Protein AF-A0A804L600-F1 (afdb_monomer)

Mean predicted aligned error: 16.43 Å

InterPro domains:
  IPR002075 Nuclear transport factor 2 domain [PF02136] (4-58)
  IPR018222 Nuclear transport factor 2, eukaryote [PS50177] (1-58)
  IPR032710 NTF2-like domain superfamily [SSF54427] (4-59)
  IPR039539 Ras GTPase-activating protein-binding protein [PTHR10693] (2-96)

Solvent-accessible surface area (backbone atoms only — not comparable to full-atom values): 6865 Å² total; per-residue (Å²): 109,51,77,47,80,74,48,81,48,76,43,84,43,78,88,73,16,34,42,35,42,34,35,30,39,39,32,44,84,87,70,45,55,25,42,31,38,40,37,36,33,33,32,69,53,95,96,44,74,43,78,79,45,80,47,78,42,80,73,40,66,58,69,58,58,67,69,72,69,70,80,80,88,80,89,84,87,86,84,89,78,89,79,82,86,83,90,84,76,89,81,88,75,89,80,82,87,76,82,83,82,82,82,131

pLDDT: mean 74.36, std 25.06, range [31.59, 98.69]

Sequence (104 aa):
MGADIKTVDAQESLGGGVIVLTTGLLTYENNLKSNCTQSFFRAPQGKGYHVLNDIFRLVDEFDLQQRHQGLGNGTGAPNAAERDLPPEQEEHAPGPTVPLTVEK

Radius of gyration: 24.21 Å; Cα contacts (8 Å, |Δi|>4): 140; chains: 1; bounding box: 57×39×53 Å

Organism: Musa acuminata subsp. malaccensis (NCBI:txid214687)

Secondary structure (DSSP, 8-state):
-EEEEEEEEEEE-GGG-EEEEEEEEEE-TTS-EEEEEEEEEEEEETTEEEEEEEEEEE---TTTHHHHSSS-------------------------PPP-----

Nearest PDB structures (foldseek):
  1ask-assembly1_B  TM=9.450E-01  e=2.136E-02  Rattus norvegicus
  1jb5-assembly1_B  TM=9.256E-01  e=3.533E-02  Rattus norvegicus
  1ar0-assembly1_B  TM=9.434E-01  e=4.418E-02  Rattus norvegicus
  1qma-assembly1_A  TM=9.496E-01  e=5.842E-02  Rattus norvegicus
  1jb2-assembly1_B  TM=9.209E-01  e=6.909E-02  Rattus norvegicus

Structure (mmCIF, N/CA/C/O backbone):
data_AF-A0A804L600-F1
#
_entry.id   AF-A0A804L600-F1
#
loop_
_atom_site.group_PDB
_atom_site.id
_atom_site.type_symbol
_atom_site.label_atom_id
_atom_site.label_alt_id
_atom_site.label_comp_id
_atom_site.label_asym_id
_atom_site.label_entity_id
_atom_site.label_seq_id
_atom_site.pdbx_PDB_ins_code
_atom_site.Cartn_x
_atom_site.Cartn_y
_atom_site.Cartn_z
_atom_site.occupancy
_atom_site.B_iso_or_equiv
_atom_site.auth_seq_id
_atom_site.auth_comp_id
_atom_site.auth_asym_id
_atom_site.auth_atom_id
_atom_site.pdbx_PDB_model_num
ATOM 1 N N . MET A 1 1 ? 5.548 12.270 -13.625 1.00 84.06 1 MET A N 1
ATOM 2 C CA . MET A 1 1 ? 5.606 10.969 -12.915 1.00 84.06 1 MET A CA 1
ATOM 3 C C . MET A 1 1 ? 4.187 10.446 -12.720 1.00 84.06 1 MET A C 1
ATOM 5 O O . MET A 1 1 ? 3.309 11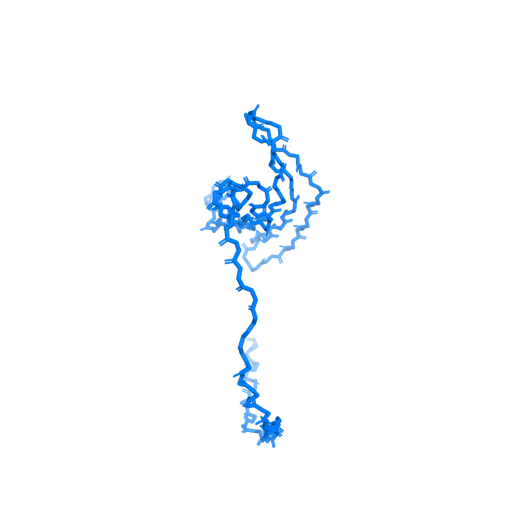.254 -12.446 1.00 84.06 1 MET A O 1
ATOM 9 N N . GLY A 1 2 ? 3.959 9.146 -12.897 1.00 93.75 2 GLY A N 1
ATOM 10 C CA . GLY A 1 2 ? 2.675 8.471 -12.685 1.00 93.75 2 GLY A CA 1
ATOM 11 C C . GLY A 1 2 ? 2.823 7.279 -11.740 1.00 93.75 2 GLY A C 1
ATOM 12 O O . GLY A 1 2 ? 3.930 6.769 -11.562 1.00 93.75 2 GLY A O 1
ATOM 13 N N . ALA A 1 3 ? 1.720 6.854 -11.132 1.00 94.44 3 ALA A N 1
ATOM 14 C CA . ALA A 1 3 ? 1.675 5.700 -10.245 1.00 94.44 3 ALA A CA 1
ATOM 15 C C . ALA A 1 3 ? 0.429 4.870 -10.556 1.00 94.44 3 ALA A C 1
ATOM 17 O O . ALA A 1 3 ? -0.681 5.398 -10.529 1.00 94.44 3 ALA A O 1
ATOM 18 N N . ASP A 1 4 ? 0.631 3.581 -10.811 1.00 96.44 4 ASP A N 1
ATOM 19 C CA . ASP A 1 4 ? -0.445 2.618 -11.017 1.00 96.44 4 ASP A CA 1
ATOM 20 C C . ASP A 1 4 ? -0.475 1.637 -9.847 1.00 96.44 4 ASP A C 1
ATOM 22 O O . ASP A 1 4 ? 0.530 0.992 -9.539 1.00 96.44 4 ASP A O 1
ATOM 26 N N . ILE A 1 5 ? -1.632 1.499 -9.201 1.00 97.50 5 ILE A N 1
ATOM 27 C CA . ILE A 1 5 ? -1.836 0.511 -8.139 1.00 97.50 5 ILE A CA 1
ATOM 28 C C . ILE A 1 5 ? -2.163 -0.839 -8.783 1.00 97.50 5 ILE A C 1
ATOM 30 O O . ILE A 1 5 ? -3.078 -0.942 -9.599 1.00 97.50 5 ILE A O 1
ATOM 34 N N . LYS A 1 6 ? -1.404 -1.874 -8.418 1.00 97.44 6 LYS A N 1
ATOM 35 C CA . LYS A 1 6 ? -1.541 -3.245 -8.929 1.00 97.44 6 LYS A CA 1
ATOM 36 C C . LYS A 1 6 ? -2.429 -4.086 -8.025 1.00 97.44 6 LYS A C 1
ATOM 38 O O . LYS A 1 6 ? -3.358 -4.728 -8.506 1.00 97.44 6 LYS A O 1
ATOM 43 N N . THR A 1 7 ? -2.142 -4.075 -6.727 1.00 98.44 7 THR A N 1
ATOM 44 C CA . THR A 1 7 ? -2.934 -4.778 -5.714 1.00 98.44 7 THR A CA 1
ATOM 45 C C . THR A 1 7 ? -3.154 -3.885 -4.506 1.00 98.44 7 THR A C 1
ATOM 47 O O . THR A 1 7 ? -2.344 -3.002 -4.211 1.00 98.44 7 THR A O 1
ATOM 50 N N . VAL A 1 8 ? -4.268 -4.127 -3.821 1.00 98.50 8 VAL A N 1
ATOM 51 C CA . VAL A 1 8 ? -4.598 -3.528 -2.532 1.00 98.50 8 VAL A CA 1
ATOM 52 C C . VAL A 1 8 ? -5.138 -4.637 -1.653 1.00 98.50 8 VAL A C 1
ATOM 54 O O . VAL A 1 8 ? -6.167 -5.230 -1.966 1.00 98.50 8 VAL A O 1
ATOM 57 N N . ASP A 1 9 ? -4.461 -4.860 -0.542 1.00 98.69 9 ASP A N 1
ATOM 58 C CA . ASP A 1 9 ? -4.853 -5.798 0.492 1.00 98.69 9 ASP A CA 1
ATOM 59 C C . ASP A 1 9 ? -5.073 -5.010 1.784 1.00 98.69 9 ASP A C 1
ATOM 61 O O . ASP A 1 9 ? -4.322 -4.084 2.103 1.00 98.69 9 ASP A O 1
ATOM 65 N N . ALA A 1 10 ? -6.125 -5.342 2.529 1.00 98.25 10 ALA A N 1
ATOM 66 C CA . ALA A 1 10 ? -6.460 -4.661 3.771 1.00 98.25 10 ALA A CA 1
ATOM 67 C C . ALA A 1 10 ? -6.858 -5.668 4.846 1.00 98.25 10 ALA A C 1
ATOM 69 O O . ALA A 1 10 ? -7.612 -6.605 4.585 1.00 98.25 10 ALA A O 1
ATOM 70 N N . GLN A 1 11 ? -6.372 -5.440 6.061 1.00 98.56 11 GLN A N 1
ATOM 71 C CA . GLN A 1 11 ? -6.670 -6.269 7.218 1.00 98.56 11 GLN A CA 1
ATOM 72 C C . GLN A 1 11 ? -7.040 -5.391 8.412 1.00 98.56 11 GLN A C 1
ATOM 74 O O . GLN A 1 11 ? -6.342 -4.424 8.734 1.00 98.56 11 GLN A O 1
ATOM 79 N N . GLU A 1 12 ? -8.141 -5.739 9.078 1.00 98.19 12 GLU A N 1
ATOM 80 C CA . GLU A 1 12 ? -8.501 -5.138 10.360 1.00 98.19 12 GLU A CA 1
ATOM 81 C C . GLU A 1 12 ? -7.418 -5.410 11.408 1.00 98.19 12 GLU A C 1
ATOM 83 O O . GLU A 1 12 ? -6.790 -6.468 11.449 1.00 98.19 12 GLU A O 1
ATOM 88 N N . SER A 1 13 ? -7.199 -4.427 12.267 1.00 97.38 13 SER A N 1
ATOM 89 C CA . SER A 1 13 ? -6.213 -4.448 13.335 1.00 97.38 13 SER A CA 1
ATOM 90 C C . SER A 1 13 ? -6.856 -3.978 14.642 1.00 97.38 13 SER A C 1
ATOM 92 O O . SER A 1 13 ? -8.040 -3.637 14.707 1.00 97.38 13 SER A O 1
ATOM 94 N N . LEU A 1 14 ? -6.076 -3.977 15.720 1.00 95.94 14 LEU A N 1
ATOM 95 C CA . LEU A 1 14 ? -6.551 -3.637 17.055 1.00 95.94 14 LEU A CA 1
ATOM 96 C C . LEU A 1 14 ? -7.125 -2.209 17.112 1.00 95.94 14 LEU A C 1
ATOM 98 O O . LEU A 1 14 ? -6.624 -1.287 16.465 1.00 95.94 14 LEU A O 1
ATOM 102 N N . GLY A 1 15 ? -8.175 -2.017 17.917 1.00 95.50 15 GLY A N 1
ATOM 103 C CA . GLY A 1 15 ? -8.757 -0.694 18.174 1.00 95.50 15 GLY A CA 1
ATOM 104 C C . GLY A 1 15 ? -9.483 -0.080 16.974 1.00 95.50 15 GLY A C 1
ATOM 105 O O . GLY A 1 15 ? -9.576 1.141 16.877 1.00 95.50 15 GLY A O 1
ATOM 106 N N . GLY A 1 16 ? -9.963 -0.909 16.041 1.00 96.44 16 GLY A N 1
ATOM 107 C CA . GLY A 1 16 ? -10.584 -0.446 14.797 1.00 96.44 16 GLY A CA 1
ATOM 108 C C . GLY A 1 16 ? -9.575 0.099 13.786 1.00 96.44 16 GLY A C 1
ATOM 109 O O . GLY A 1 16 ? -9.963 0.770 12.834 1.00 96.44 16 GLY A O 1
ATOM 110 N N . GLY A 1 17 ? -8.279 -0.146 13.999 1.00 97.81 17 GLY A N 1
ATOM 111 C CA . GLY A 1 17 ? -7.248 0.157 13.019 1.00 97.81 17 GLY A CA 1
ATOM 112 C C . GLY A 1 17 ? -7.340 -0.746 11.788 1.00 97.81 17 GLY A C 1
ATOM 113 O O . GLY A 1 17 ? -7.953 -1.807 11.818 1.00 97.81 17 GLY A O 1
ATOM 114 N N . VAL A 1 18 ? -6.699 -0.335 10.699 1.00 98.31 18 VAL A N 1
ATOM 115 C CA . VAL A 1 18 ? -6.584 -1.110 9.461 1.00 98.31 18 VAL A CA 1
ATOM 116 C C . VAL A 1 18 ? -5.157 -0.991 8.953 1.00 98.31 18 VAL A C 1
ATOM 118 O O . VAL A 1 18 ? -4.641 0.119 8.800 1.00 98.31 18 VAL A O 1
ATOM 121 N N . ILE A 1 19 ? -4.527 -2.131 8.688 1.00 98.44 19 ILE A N 1
ATOM 122 C CA . ILE A 1 19 ? -3.275 -2.202 7.936 1.00 98.44 19 ILE A CA 1
ATOM 123 C C . ILE A 1 19 ? -3.647 -2.381 6.469 1.00 98.44 19 ILE A C 1
ATOM 125 O O . ILE A 1 19 ? -4.457 -3.246 6.135 1.00 98.44 19 ILE A O 1
ATOM 129 N N . VAL A 1 20 ? -3.069 -1.559 5.602 1.00 98.56 20 VAL A N 1
ATOM 130 C CA . VAL A 1 20 ? -3.242 -1.651 4.154 1.00 98.56 20 VAL A CA 1
ATOM 131 C C . VAL A 1 20 ? -1.881 -1.876 3.524 1.00 98.56 20 VAL A C 1
ATOM 133 O O . VAL A 1 20 ? -0.938 -1.152 3.832 1.00 98.56 20 VAL A O 1
ATOM 136 N N . LEU A 1 21 ? -1.792 -2.864 2.642 1.00 98.62 21 LEU A N 1
ATOM 137 C CA . LEU A 1 21 ? -0.629 -3.147 1.816 1.00 98.62 21 LEU A CA 1
ATOM 138 C C . LEU A 1 21 ? -1.012 -2.927 0.357 1.00 98.62 21 LEU A C 1
ATOM 140 O O . LEU A 1 21 ? -2.017 -3.451 -0.118 1.00 98.62 21 LEU A O 1
ATOM 144 N N . THR A 1 22 ? -0.203 -2.169 -0.364 1.00 98.31 22 THR A N 1
ATOM 145 C CA . THR A 1 22 ? -0.354 -1.983 -1.800 1.00 98.31 22 THR A CA 1
ATOM 146 C C . THR A 1 22 ? 0.912 -2.409 -2.516 1.00 98.31 22 THR A C 1
ATOM 148 O O . THR A 1 22 ? 2.031 -2.224 -2.030 1.00 98.31 22 THR A O 1
ATOM 151 N N . THR A 1 23 ? 0.731 -2.967 -3.706 1.00 98.00 23 THR A N 1
ATOM 152 C CA . THR A 1 23 ? 1.803 -3.082 -4.694 1.00 98.00 23 THR A CA 1
ATOM 153 C C . THR A 1 23 ? 1.474 -2.175 -5.865 1.00 98.00 23 THR A C 1
ATOM 155 O O . THR A 1 2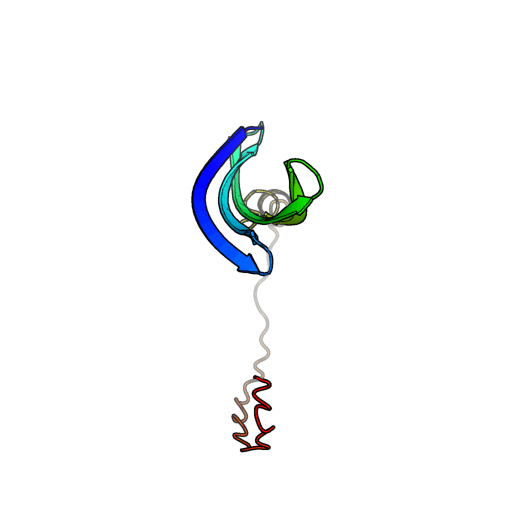3 ? 0.303 -1.956 -6.190 1.00 98.00 23 THR A O 1
ATOM 158 N N . GLY A 1 24 ? 2.494 -1.613 -6.499 1.00 96.75 24 GLY A N 1
ATOM 159 C CA . GLY A 1 24 ? 2.302 -0.650 -7.568 1.00 96.75 24 GLY A CA 1
ATOM 160 C C . GLY A 1 24 ? 3.486 -0.549 -8.511 1.00 96.75 24 GLY A C 1
ATOM 161 O O . GLY A 1 24 ? 4.512 -1.207 -8.346 1.00 96.75 24 GLY A O 1
ATOM 162 N N . LEU A 1 25 ? 3.302 0.287 -9.524 1.00 95.44 25 LEU A N 1
ATOM 163 C CA . LEU A 1 25 ? 4.297 0.616 -10.528 1.00 95.44 25 LEU A CA 1
ATOM 164 C C . LEU A 1 25 ? 4.431 2.136 -10.605 1.00 95.44 25 LEU A C 1
ATOM 166 O O . LEU A 1 25 ? 3.478 2.831 -10.961 1.00 95.44 25 LEU A O 1
ATOM 170 N N . LEU A 1 26 ? 5.614 2.651 -10.290 1.00 94.56 26 LEU A N 1
ATOM 171 C CA . LEU A 1 26 ? 5.960 4.046 -10.525 1.00 94.56 26 LEU A CA 1
ATOM 172 C C . LEU A 1 26 ? 6.503 4.206 -11.941 1.00 94.56 26 LEU A C 1
ATOM 174 O O . LEU A 1 26 ? 7.398 3.472 -12.345 1.00 94.56 26 LEU A O 1
ATOM 178 N N . THR A 1 27 ? 5.979 5.184 -12.676 1.00 93.50 27 THR A N 1
ATOM 179 C CA . THR A 1 27 ? 6.469 5.580 -14.000 1.00 93.50 27 THR A CA 1
ATOM 180 C C . THR A 1 27 ? 7.070 6.981 -13.924 1.00 93.50 27 THR A C 1
ATOM 182 O O . THR A 1 27 ? 6.376 7.964 -13.643 1.00 93.50 27 THR A O 1
ATOM 185 N N . TYR A 1 28 ? 8.366 7.093 -14.183 1.00 90.12 28 TYR A N 1
ATOM 186 C CA . TYR A 1 28 ? 9.089 8.363 -14.210 1.00 90.12 28 TYR A CA 1
ATOM 187 C C . TYR A 1 28 ? 8.872 9.101 -15.541 1.00 90.12 28 TYR A C 1
ATOM 189 O O . TYR A 1 28 ? 8.331 8.558 -16.502 1.00 90.12 28 TYR A O 1
ATOM 197 N N . GLU A 1 29 ? 9.276 10.370 -15.621 1.00 90.62 29 GLU A N 1
ATOM 198 C CA . GLU A 1 29 ? 9.077 11.206 -16.824 1.00 90.62 29 GLU A CA 1
ATOM 199 C C . GLU A 1 29 ? 9.797 10.669 -18.070 1.00 90.62 29 GLU A C 1
ATOM 201 O O . GLU A 1 29 ? 9.362 10.879 -19.196 1.00 90.62 29 GLU A O 1
ATOM 206 N N . ASN A 1 30 ? 10.879 9.927 -17.861 1.00 87.56 30 ASN A N 1
ATOM 207 C CA . ASN A 1 30 ? 11.665 9.247 -18.887 1.00 87.56 30 ASN A CA 1
ATOM 208 C C . ASN A 1 30 ? 11.104 7.860 -19.265 1.00 87.56 30 ASN A C 1
ATOM 210 O O . ASN A 1 30 ? 11.791 7.097 -19.938 1.00 87.56 30 ASN A O 1
ATOM 214 N N . ASN A 1 31 ? 9.870 7.542 -18.855 1.00 86.69 31 ASN A N 1
ATOM 215 C CA . ASN A 1 31 ? 9.189 6.254 -19.046 1.00 86.69 31 ASN A CA 1
ATOM 216 C C . ASN A 1 31 ? 9.853 5.053 -18.355 1.00 86.69 31 ASN A C 1
ATOM 218 O O . ASN A 1 31 ? 9.416 3.920 -18.567 1.00 86.69 31 ASN A O 1
ATOM 222 N N . LEU A 1 32 ? 10.861 5.297 -17.514 1.00 89.50 32 LEU A N 1
ATOM 223 C CA . LEU A 1 32 ? 11.439 4.280 -16.642 1.00 89.50 32 LEU A CA 1
ATOM 224 C C . LEU A 1 32 ? 10.386 3.857 -15.619 1.00 89.50 32 LEU A C 1
ATOM 226 O O . LEU A 1 32 ? 9.560 4.673 -15.188 1.00 89.50 32 LEU A O 1
ATOM 230 N N . LYS A 1 33 ? 10.385 2.572 -15.275 1.00 91.88 33 LYS A N 1
ATOM 231 C CA . LYS A 1 33 ? 9.311 1.937 -14.511 1.00 91.88 33 LYS A CA 1
ATOM 232 C C . LYS A 1 33 ? 9.886 1.124 -13.367 1.00 91.88 33 LYS A C 1
ATOM 234 O O . LYS A 1 33 ? 10.634 0.188 -13.607 1.00 91.88 33 LYS A O 1
ATOM 239 N N . SER A 1 34 ? 9.457 1.423 -12.148 1.00 93.12 34 SER A N 1
ATOM 240 C CA . SER A 1 34 ? 9.925 0.728 -10.951 1.00 93.12 34 SER A CA 1
ATOM 241 C C . SER A 1 34 ? 8.759 0.183 -10.148 1.00 93.12 34 SER A C 1
ATOM 243 O O . SER A 1 34 ? 7.802 0.903 -9.849 1.00 93.12 34 SER A O 1
ATOM 245 N N . ASN A 1 35 ? 8.842 -1.093 -9.782 1.00 95.44 35 ASN A N 1
ATOM 246 C CA . ASN A 1 35 ? 7.880 -1.693 -8.869 1.00 95.44 35 ASN A CA 1
ATOM 247 C C . ASN A 1 35 ? 8.024 -1.064 -7.485 1.00 95.44 35 ASN A C 1
ATOM 249 O O . ASN A 1 35 ? 9.133 -0.790 -7.020 1.00 95.44 35 ASN A O 1
ATOM 253 N N . CYS A 1 36 ? 6.901 -0.849 -6.816 1.00 95.81 36 CYS A N 1
ATOM 254 C CA . CYS A 1 36 ? 6.863 -0.342 -5.460 1.00 95.81 36 CYS A CA 1
ATOM 255 C C . CYS A 1 36 ? 5.902 -1.141 -4.585 1.00 95.81 36 CYS A C 1
ATOM 257 O O . CYS A 1 36 ? 4.957 -1.782 -5.052 1.00 95.81 36 CYS A O 1
ATOM 259 N N . THR A 1 37 ? 6.152 -1.069 -3.287 1.00 97.62 37 THR A N 1
ATOM 260 C CA . THR A 1 37 ? 5.252 -1.538 -2.243 1.00 97.62 37 THR A CA 1
ATOM 261 C C . THR A 1 37 ? 5.056 -0.401 -1.258 1.00 97.62 37 THR A C 1
ATOM 263 O O . THR A 1 37 ? 6.021 0.264 -0.879 1.00 97.62 37 THR A O 1
ATOM 266 N N . GLN A 1 38 ? 3.825 -0.186 -0.814 1.00 98.19 38 GLN A N 1
ATOM 267 C CA . GLN A 1 38 ? 3.533 0.742 0.269 1.00 98.19 38 GLN A CA 1
ATOM 268 C C . GLN A 1 38 ? 2.673 0.038 1.309 1.00 98.19 38 GLN A C 1
ATOM 270 O O . GLN A 1 38 ? 1.735 -0.675 0.971 1.00 98.19 38 GLN A O 1
ATOM 275 N N . SER A 1 39 ? 2.995 0.225 2.581 1.00 98.38 39 SER A N 1
ATOM 276 C CA . SER A 1 39 ? 2.167 -0.222 3.691 1.00 98.38 39 SER A CA 1
ATOM 277 C C . SER A 1 39 ? 1.828 0.971 4.559 1.00 98.38 39 SER A C 1
ATOM 279 O O . SER A 1 39 ? 2.714 1.741 4.923 1.00 98.38 39 SER A O 1
ATOM 281 N N . PHE A 1 40 ? 0.556 1.124 4.903 1.00 98.25 40 PHE A N 1
ATOM 282 C CA . PHE A 1 40 ? 0.134 2.155 5.834 1.00 98.25 40 PHE A CA 1
ATOM 283 C C . PHE A 1 40 ? -0.823 1.602 6.881 1.00 98.25 40 PHE A C 1
ATOM 285 O O . PHE A 1 40 ? -1.666 0.746 6.614 1.00 98.25 40 PHE A O 1
ATOM 292 N N . PHE A 1 41 ? -0.696 2.121 8.098 1.00 98.38 41 PHE A N 1
ATOM 293 C CA . PHE A 1 41 ? -1.616 1.837 9.189 1.00 98.38 41 PHE A CA 1
ATOM 294 C C . PHE A 1 41 ? -2.503 3.052 9.416 1.00 98.38 41 PHE A C 1
ATOM 296 O O . PHE A 1 41 ? -2.000 4.131 9.734 1.00 98.38 41 PHE A O 1
ATOM 303 N N . ARG A 1 42 ? -3.821 2.878 9.284 1.00 96.62 42 ARG A N 1
ATOM 304 C CA . ARG A 1 42 ? -4.809 3.903 9.640 1.00 96.62 42 ARG A CA 1
ATOM 305 C C . ARG A 1 42 ? -5.584 3.494 10.880 1.00 96.62 42 ARG A C 1
ATOM 307 O O . ARG A 1 42 ? -5.993 2.345 10.989 1.00 96.62 42 ARG A O 1
ATOM 314 N N . ALA A 1 43 ? -5.845 4.436 11.775 1.00 97.75 43 ALA A N 1
ATOM 315 C CA . ALA A 1 43 ? -6.623 4.190 12.985 1.00 97.75 43 ALA A CA 1
ATOM 316 C C . ALA A 1 43 ? -7.602 5.337 13.273 1.00 97.75 43 ALA A C 1
ATOM 318 O O . ALA A 1 43 ? -7.353 6.470 12.844 1.00 97.75 43 ALA A O 1
ATOM 319 N N . PRO A 1 44 ? -8.707 5.071 13.989 1.00 97.25 44 PRO A N 1
ATOM 320 C CA . PRO A 1 44 ? -9.605 6.116 14.458 1.00 97.25 44 PRO A CA 1
ATOM 321 C C . PRO A 1 44 ? -8.875 7.128 15.359 1.00 97.25 44 PRO A C 1
ATOM 323 O O . PRO A 1 44 ? -8.227 6.745 16.331 1.00 97.25 44 PRO A O 1
ATOM 326 N N . GLN A 1 45 ? -9.009 8.424 15.072 1.00 95.12 45 GLN A N 1
ATOM 327 C CA . GLN A 1 45 ? -8.678 9.511 15.996 1.00 95.12 45 GLN A CA 1
ATOM 328 C C . GLN A 1 45 ? -9.760 10.590 15.937 1.00 95.12 45 GLN A C 1
ATOM 330 O O . GLN A 1 45 ? -10.093 11.114 14.872 1.00 95.12 45 GLN A O 1
ATOM 335 N N . GLY A 1 46 ? -10.326 10.935 17.094 1.00 91.62 46 GLY A N 1
ATOM 336 C CA . GLY A 1 46 ? -11.399 11.923 17.181 1.00 91.62 46 GLY A CA 1
ATOM 337 C C . GLY A 1 46 ? -12.580 11.576 16.268 1.00 91.62 46 GLY A C 1
ATOM 338 O O . GLY A 1 46 ? -13.298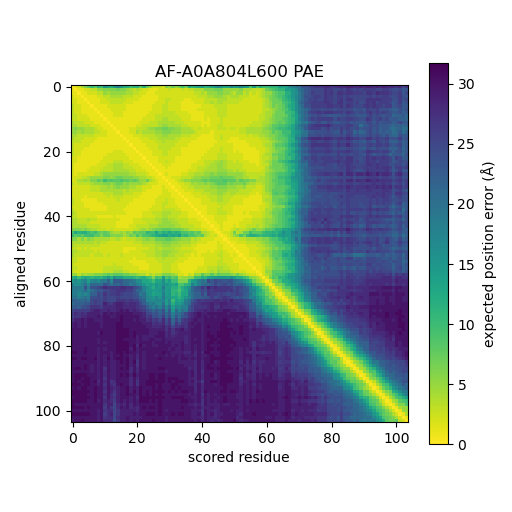 10.613 16.516 1.00 91.62 46 GLY A O 1
ATOM 339 N N . LYS A 1 47 ? -12.791 12.382 15.220 1.00 93.00 47 LYS A N 1
ATOM 340 C CA . LYS A 1 47 ? -13.936 12.267 14.298 1.00 93.00 47 LYS A CA 1
ATOM 341 C C . LYS A 1 47 ? -13.620 11.537 12.984 1.00 93.00 47 LYS A C 1
ATOM 343 O O . LYS A 1 47 ? -14.445 11.572 12.075 1.00 93.00 47 LYS A O 1
ATOM 348 N N . GLY A 1 48 ? -12.452 10.911 12.843 1.00 94.00 48 GLY A N 1
ATOM 349 C CA . GLY A 1 48 ? -12.055 10.296 11.576 1.00 94.00 48 GLY A CA 1
ATOM 350 C C . GLY A 1 48 ? -10.965 9.245 11.710 1.00 94.00 48 GLY A C 1
ATOM 351 O O . GLY A 1 48 ? -10.601 8.842 12.808 1.00 94.00 48 GLY A O 1
ATOM 352 N N . TYR A 1 49 ? -10.453 8.795 10.566 1.00 95.44 49 TYR A N 1
ATOM 353 C CA . TYR A 1 49 ? -9.288 7.919 10.500 1.00 95.44 49 TYR A CA 1
ATOM 354 C C . TYR A 1 49 ? -8.066 8.721 10.087 1.00 95.44 49 TYR A C 1
ATOM 356 O O . TYR A 1 49 ? -8.135 9.517 9.153 1.00 95.44 49 TYR A O 1
ATOM 364 N N . HIS A 1 50 ? -6.947 8.448 10.740 1.00 96.88 50 HIS A N 1
ATOM 365 C CA . HIS A 1 50 ? -5.667 9.078 10.461 1.00 96.88 50 HIS A CA 1
ATOM 366 C C . HIS A 1 50 ? -4.631 8.003 10.158 1.00 96.88 50 HIS A C 1
ATOM 368 O O . HIS A 1 50 ? -4.668 6.924 10.750 1.00 96.88 50 HIS A O 1
ATOM 374 N N . VAL A 1 51 ? -3.725 8.290 9.226 1.00 97.19 51 VAL A N 1
ATOM 375 C CA . VAL A 1 51 ? -2.582 7.422 8.926 1.00 97.19 51 VAL A CA 1
ATOM 376 C C . VAL A 1 51 ? -1.510 7.669 9.982 1.00 97.19 51 VAL A C 1
ATOM 378 O O . VAL A 1 51 ? -1.089 8.806 10.171 1.00 97.19 51 VAL A O 1
ATOM 381 N N . LEU A 1 52 ? -1.114 6.616 10.697 1.00 96.19 52 LEU A N 1
ATOM 382 C CA . LEU A 1 52 ? -0.145 6.687 11.798 1.00 96.19 52 LEU A CA 1
ATOM 383 C C . LEU A 1 52 ? 1.222 6.129 11.419 1.00 96.19 52 LEU A C 1
ATOM 385 O O . LEU A 1 52 ? 2.226 6.576 11.957 1.00 96.19 52 LEU A O 1
ATOM 389 N N . ASN A 1 53 ? 1.255 5.176 10.488 1.00 96.56 53 ASN A N 1
ATOM 390 C CA . ASN A 1 53 ? 2.483 4.676 9.885 1.00 96.56 53 ASN A CA 1
ATOM 391 C C . ASN A 1 53 ? 2.310 4.678 8.370 1.00 96.56 53 ASN A C 1
ATOM 393 O O . ASN A 1 53 ? 1.251 4.274 7.890 1.00 96.56 53 ASN A O 1
ATOM 397 N N . ASP A 1 54 ? 3.349 5.088 7.651 1.00 97.75 54 ASP A N 1
ATOM 398 C CA . ASP A 1 54 ? 3.429 5.019 6.194 1.00 97.75 54 ASP A CA 1
ATOM 399 C C . ASP A 1 54 ? 4.848 4.590 5.809 1.00 97.75 54 ASP A C 1
ATOM 401 O O . ASP A 1 54 ? 5.828 5.270 6.118 1.00 97.75 54 ASP A O 1
ATOM 405 N N . ILE A 1 55 ? 4.956 3.409 5.212 1.00 98.19 55 ILE A N 1
ATOM 406 C CA . ILE A 1 55 ? 6.211 2.789 4.811 1.00 98.19 55 ILE A CA 1
ATOM 407 C C . ILE A 1 55 ? 6.140 2.553 3.315 1.00 98.19 55 ILE A C 1
ATOM 409 O O . ILE A 1 55 ? 5.352 1.739 2.838 1.00 98.19 55 ILE A O 1
ATOM 413 N N . PHE A 1 56 ? 7.028 3.212 2.585 1.00 97.00 56 PHE A N 1
ATOM 414 C CA . PHE A 1 56 ? 7.184 3.034 1.152 1.00 97.00 56 PHE A CA 1
ATOM 415 C C . PHE A 1 56 ? 8.507 2.331 0.837 1.00 97.00 56 PHE A C 1
ATOM 417 O O . PHE A 1 56 ? 9.546 2.640 1.423 1.00 97.00 56 PHE A O 1
ATOM 424 N N . ARG A 1 57 ? 8.480 1.404 -0.120 1.00 95.50 57 ARG A N 1
ATOM 425 C CA . ARG A 1 57 ? 9.661 0.726 -0.653 1.00 95.50 57 ARG A CA 1
ATOM 426 C C . ARG A 1 57 ? 9.614 0.694 -2.175 1.00 95.50 57 ARG A C 1
ATOM 428 O O . ARG A 1 57 ? 8.640 0.230 -2.762 1.00 95.50 57 ARG A O 1
ATOM 435 N N . LEU A 1 58 ? 10.710 1.110 -2.800 1.00 93.69 58 LEU A N 1
ATOM 436 C CA . LEU A 1 58 ? 10.999 0.808 -4.198 1.00 93.69 58 LEU A CA 1
ATOM 437 C C . LEU A 1 58 ? 11.603 -0.603 -4.265 1.00 93.69 58 LEU A C 1
ATOM 439 O O . LEU A 1 58 ? 12.540 -0.892 -3.525 1.00 93.69 58 LEU A O 1
ATOM 443 N N . VAL A 1 59 ? 11.020 -1.493 -5.067 1.00 87.19 59 VAL A N 1
ATOM 444 C CA . VAL A 1 59 ? 11.389 -2.920 -5.127 1.00 87.19 59 VAL A CA 1
ATOM 445 C C . VAL A 1 59 ? 12.420 -3.175 -6.223 1.00 87.19 59 VAL A C 1
ATOM 447 O O . VAL A 1 59 ? 13.399 -3.869 -5.977 1.00 87.19 59 VAL A O 1
ATOM 450 N N . ASP A 1 60 ? 12.236 -2.557 -7.391 1.00 77.75 60 ASP A N 1
ATOM 451 C CA . ASP A 1 60 ? 13.140 -2.692 -8.533 1.00 77.75 60 ASP A CA 1
ATOM 452 C C . ASP A 1 60 ? 13.732 -1.323 -8.902 1.00 77.75 60 ASP A C 1
ATOM 454 O O . ASP A 1 60 ? 13.064 -0.483 -9.505 1.00 77.75 60 ASP A O 1
ATOM 458 N N . GLU A 1 61 ? 15.005 -1.097 -8.560 1.00 66.75 61 GLU A N 1
ATOM 459 C CA . GLU A 1 61 ? 15.802 0.086 -8.952 1.00 66.75 61 GLU A CA 1
ATOM 460 C C . GLU A 1 61 ? 16.314 0.030 -10.409 1.00 66.75 61 GLU A C 1
ATOM 462 O O . GLU A 1 61 ? 17.240 0.750 -10.799 1.00 66.75 61 GLU A O 1
ATOM 467 N N . PHE A 1 62 ? 15.724 -0.823 -11.242 1.00 61.97 62 PHE A N 1
ATOM 468 C CA . PHE A 1 62 ? 15.891 -0.769 -12.691 1.00 61.97 62 PHE A CA 1
ATOM 469 C C . PHE A 1 62 ? 15.115 0.469 -13.159 1.00 61.97 62 PHE A C 1
ATOM 471 O O . PHE A 1 62 ? 13.899 0.445 -13.249 1.00 61.97 62 PHE A O 1
ATOM 478 N N . ASP A 1 63 ? 15.718 1.656 -13.218 1.00 54.38 63 ASP A N 1
ATOM 479 C CA . ASP A 1 63 ? 16.719 2.025 -14.219 1.00 54.38 63 ASP A CA 1
ATOM 480 C C . ASP A 1 63 ? 17.843 2.971 -13.711 1.00 54.38 63 ASP A C 1
ATOM 482 O O . ASP A 1 63 ? 18.419 3.750 -14.477 1.00 54.38 63 ASP A O 1
ATOM 486 N N . LEU A 1 64 ? 18.192 2.943 -12.419 1.00 53.09 64 LEU A N 1
ATOM 487 C CA . LEU A 1 64 ? 19.318 3.732 -11.884 1.00 53.09 64 LEU A CA 1
ATOM 488 C C . LEU A 1 64 ? 20.663 2.996 -12.001 1.00 53.09 64 LEU A C 1
ATOM 490 O O . LEU A 1 64 ? 21.679 3.623 -12.315 1.00 53.09 64 LEU A O 1
ATOM 494 N N . GLN A 1 65 ? 20.691 1.667 -11.846 1.00 52.88 65 GLN A N 1
ATOM 495 C CA . GLN A 1 65 ? 21.930 0.886 -12.000 1.00 52.88 65 GLN A CA 1
ATOM 496 C C . GLN A 1 65 ? 22.450 0.847 -13.449 1.00 52.88 65 GLN A C 1
ATOM 498 O O . GLN A 1 65 ? 23.665 0.850 -13.652 1.00 52.88 65 GLN A O 1
ATOM 503 N N . GLN A 1 66 ? 21.576 0.931 -14.460 1.00 53.56 66 GLN A N 1
ATOM 504 C CA . GLN A 1 66 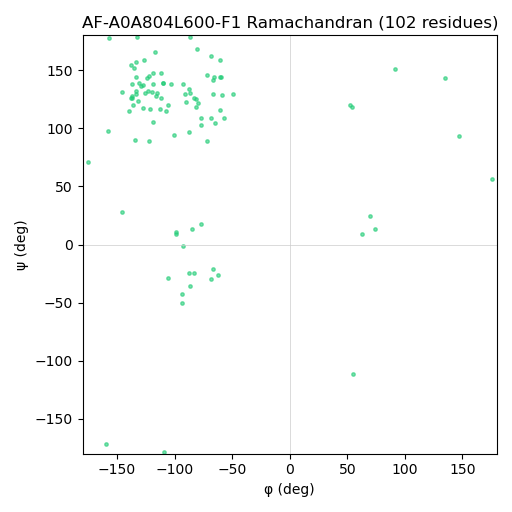? 21.995 1.014 -15.870 1.00 53.56 66 GLN A CA 1
ATOM 505 C C . GLN A 1 66 ? 22.723 2.329 -16.205 1.00 53.56 66 GLN A C 1
ATOM 507 O O . GLN A 1 66 ? 23.488 2.378 -17.166 1.00 53.56 66 GLN A O 1
ATOM 512 N N . ARG A 1 67 ? 22.543 3.394 -15.406 1.00 54.16 67 ARG A N 1
ATOM 513 C CA . ARG A 1 67 ? 23.332 4.631 -15.535 1.00 54.16 67 ARG A CA 1
ATOM 514 C C . ARG A 1 67 ? 24.679 4.582 -14.826 1.00 54.16 67 ARG A C 1
ATOM 516 O O . ARG A 1 67 ? 25.579 5.306 -15.240 1.00 54.16 67 ARG A O 1
ATOM 523 N N . HIS A 1 68 ? 24.840 3.738 -13.808 1.00 54.53 68 HIS A N 1
ATOM 524 C CA . HIS A 1 68 ? 26.122 3.595 -13.115 1.00 54.53 68 HIS A CA 1
ATOM 525 C C . HIS A 1 68 ? 27.051 2.562 -13.771 1.00 54.53 68 HIS A C 1
ATOM 527 O O . HIS A 1 68 ? 28.263 2.681 -13.637 1.00 54.53 68 HIS A O 1
ATOM 533 N N . GLN A 1 69 ? 26.518 1.586 -14.516 1.00 54.00 69 GLN A N 1
ATOM 534 C CA . GLN A 1 69 ? 27.318 0.521 -15.147 1.00 54.00 69 GLN A CA 1
ATOM 535 C C . GLN A 1 69 ? 27.648 0.758 -16.639 1.00 54.00 69 GLN A C 1
ATOM 537 O O . GLN A 1 69 ? 28.151 -0.132 -17.316 1.00 54.00 69 GLN A O 1
ATOM 542 N N . GLY A 1 70 ? 27.395 1.964 -17.169 1.00 48.47 70 GLY A N 1
ATOM 543 C CA . GLY A 1 70 ? 27.581 2.308 -18.590 1.00 48.47 70 GLY A CA 1
ATOM 544 C C . GLY A 1 70 ? 28.939 2.910 -18.997 1.00 48.47 70 GLY A C 1
ATOM 545 O O . GLY A 1 70 ? 29.134 3.186 -20.179 1.00 48.47 70 GLY A O 1
ATOM 546 N N . LEU A 1 71 ? 29.884 3.121 -18.073 1.00 49.47 71 LEU A N 1
ATOM 547 C CA . LEU A 1 71 ? 31.269 3.506 -18.396 1.00 49.47 71 LEU A CA 1
ATOM 548 C C . LEU A 1 71 ? 32.243 2.480 -17.808 1.00 49.47 71 LEU A C 1
ATOM 550 O O . LEU A 1 71 ? 32.719 2.636 -16.689 1.00 49.47 71 LEU A O 1
ATOM 554 N N . GLY A 1 72 ? 32.557 1.430 -18.564 1.00 37.38 72 GLY A N 1
ATOM 555 C CA . GLY A 1 72 ? 33.560 0.464 -18.124 1.00 37.38 72 GLY A CA 1
ATOM 556 C C . GLY A 1 72 ? 33.747 -0.731 -19.045 1.00 37.38 72 GLY A C 1
ATOM 557 O O . GLY A 1 72 ? 33.641 -1.855 -18.580 1.00 37.38 72 GLY A O 1
ATOM 558 N N . ASN A 1 73 ? 34.056 -0.514 -20.328 1.00 43.56 73 ASN A N 1
ATOM 559 C CA . ASN A 1 73 ? 34.638 -1.579 -21.150 1.00 43.56 73 ASN A CA 1
ATOM 560 C C . ASN A 1 73 ? 36.116 -1.287 -21.416 1.00 43.56 73 ASN A C 1
ATOM 562 O O . ASN A 1 73 ? 36.450 -0.329 -22.111 1.00 43.56 73 ASN A O 1
ATOM 566 N N . GLY A 1 74 ? 36.983 -2.152 -20.880 1.00 35.75 74 GLY A N 1
ATOM 567 C CA . GLY A 1 74 ? 38.424 -2.136 -21.114 1.00 35.75 74 GLY A CA 1
ATOM 568 C C . GLY A 1 74 ? 39.171 -3.315 -20.478 1.00 35.75 74 GLY A C 1
ATOM 569 O O . GLY A 1 74 ? 39.931 -3.107 -19.548 1.00 35.75 74 GLY A O 1
ATOM 570 N N . THR A 1 75 ? 38.973 -4.519 -21.031 1.00 41.19 75 THR A N 1
ATOM 571 C CA . THR A 1 75 ? 39.973 -5.606 -21.218 1.00 41.19 75 THR A CA 1
ATOM 572 C C . THR A 1 75 ? 40.797 -6.152 -20.031 1.00 41.19 75 THR A C 1
ATOM 574 O O . THR A 1 75 ? 41.699 -5.491 -19.531 1.00 41.19 75 THR A O 1
ATOM 577 N N . GLY A 1 76 ? 40.627 -7.456 -19.746 1.00 31.59 76 GLY A N 1
ATOM 578 C CA . GLY A 1 76 ? 41.650 -8.315 -19.119 1.00 31.59 76 GLY A CA 1
ATOM 579 C C . GLY A 1 76 ? 41.101 -9.416 -18.197 1.00 31.59 76 GLY A C 1
ATOM 580 O O . GLY A 1 76 ? 40.893 -9.177 -17.016 1.00 31.59 76 GLY A O 1
ATOM 581 N N . ALA A 1 77 ? 40.890 -10.628 -18.717 1.00 38.00 77 ALA A N 1
ATOM 582 C CA . ALA A 1 77 ? 40.674 -11.847 -17.918 1.00 38.00 77 ALA A CA 1
ATOM 583 C C . ALA A 1 77 ? 42.023 -12.508 -17.538 1.00 38.00 77 ALA A C 1
ATOM 585 O O . ALA A 1 77 ? 43.045 -12.135 -18.115 1.00 38.00 77 ALA A O 1
ATOM 586 N N . PRO A 1 78 ? 42.040 -13.621 -16.779 1.00 51.91 78 PRO A N 1
ATOM 587 C CA . PRO A 1 78 ? 41.453 -13.891 -15.462 1.00 51.91 78 PRO A CA 1
ATOM 588 C C . PRO A 1 78 ? 42.579 -14.201 -14.442 1.00 51.91 78 PRO A C 1
ATOM 590 O O . PRO A 1 78 ? 43.699 -14.509 -14.837 1.00 51.91 78 PRO A O 1
ATOM 593 N N . ASN A 1 79 ? 42.319 -14.192 -13.131 1.00 32.59 79 ASN A N 1
ATOM 594 C CA . ASN A 1 79 ? 43.195 -14.919 -12.205 1.00 32.59 79 ASN A CA 1
ATOM 595 C C . ASN A 1 79 ? 42.427 -15.508 -11.027 1.00 32.59 79 ASN A C 1
ATOM 597 O O . ASN A 1 79 ? 41.601 -14.858 -10.391 1.00 32.59 79 ASN A O 1
ATOM 601 N N . ALA A 1 80 ? 42.724 -16.783 -10.820 1.00 36.78 80 ALA A N 1
ATOM 602 C CA . ALA A 1 80 ? 42.123 -17.710 -9.892 1.00 36.78 80 ALA A CA 1
ATOM 603 C C . ALA A 1 80 ? 42.503 -17.421 -8.435 1.00 36.78 80 ALA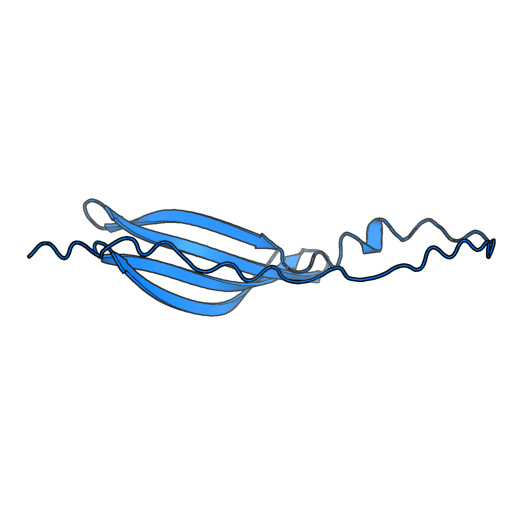 A C 1
ATOM 605 O O . ALA A 1 80 ? 43.644 -17.076 -8.137 1.00 36.78 80 ALA A O 1
ATOM 606 N N . ALA A 1 81 ? 41.558 -17.678 -7.535 1.00 39.31 81 ALA A N 1
ATOM 607 C CA . ALA A 1 81 ? 41.831 -18.253 -6.225 1.00 39.31 81 ALA A CA 1
ATOM 608 C C . ALA A 1 81 ? 40.538 -18.905 -5.722 1.00 39.31 81 ALA A C 1
ATOM 610 O O . ALA A 1 81 ? 39.649 -18.235 -5.199 1.00 39.31 81 ALA A O 1
ATOM 611 N N . GLU A 1 82 ? 40.442 -20.219 -5.913 1.00 43.50 82 GLU A N 1
ATOM 612 C CA . GLU A 1 82 ? 39.604 -21.086 -5.089 1.00 43.50 82 GLU A CA 1
ATOM 613 C C . GLU A 1 82 ? 39.877 -20.803 -3.607 1.00 43.50 82 GLU A C 1
ATOM 615 O O . GLU A 1 82 ? 41.025 -20.845 -3.158 1.00 43.50 82 GLU A O 1
ATOM 620 N N . ARG A 1 83 ? 38.815 -20.579 -2.835 1.00 41.53 83 ARG A N 1
ATOM 621 C CA . ARG A 1 83 ? 38.707 -21.131 -1.484 1.00 41.53 83 ARG A CA 1
ATOM 622 C C . ARG A 1 83 ? 37.315 -21.718 -1.340 1.00 41.53 83 ARG A C 1
ATOM 624 O O . ARG A 1 83 ? 36.356 -21.031 -1.009 1.00 41.53 83 ARG A O 1
ATOM 631 N N . ASP A 1 84 ? 37.263 -22.988 -1.701 1.00 41.53 84 ASP A N 1
ATOM 632 C CA . ASP A 1 84 ? 36.289 -23.964 -1.241 1.00 41.53 84 ASP A CA 1
ATOM 633 C C . ASP A 1 84 ? 36.389 -24.116 0.293 1.00 41.53 84 ASP A C 1
ATOM 635 O O . ASP A 1 84 ? 37.450 -23.785 0.838 1.00 41.53 84 ASP A O 1
ATOM 639 N N . LEU A 1 85 ? 35.316 -24.624 0.928 1.00 37.00 85 LEU A N 1
ATOM 640 C CA . LEU A 1 85 ? 35.144 -25.166 2.306 1.00 37.00 85 LEU A CA 1
ATOM 641 C C . LEU A 1 85 ? 33.863 -24.648 3.031 1.00 37.00 85 LEU A C 1
ATOM 643 O O . LEU A 1 85 ? 33.461 -23.505 2.826 1.00 37.00 85 LEU A O 1
ATOM 647 N N . PRO A 1 86 ? 33.185 -25.494 3.847 1.00 43.75 86 PRO A N 1
ATOM 648 C CA . PRO A 1 86 ? 31.824 -26.014 3.601 1.00 43.75 86 PRO A CA 1
ATOM 649 C C . PRO A 1 86 ? 30.741 -25.431 4.548 1.00 43.75 86 PRO A C 1
ATOM 651 O O . PRO A 1 86 ? 31.061 -24.604 5.400 1.00 43.75 86 PRO A O 1
ATOM 654 N N . PRO A 1 87 ? 29.455 -25.847 4.441 1.00 47.84 87 PRO A N 1
ATOM 655 C CA . PRO A 1 87 ? 28.387 -25.350 5.310 1.00 47.84 87 PRO A CA 1
ATOM 656 C C . PRO A 1 87 ? 28.378 -26.081 6.662 1.00 47.84 87 PRO A C 1
ATOM 658 O O . PRO A 1 87 ? 28.128 -27.285 6.711 1.00 47.84 87 PRO A O 1
ATOM 661 N N . GLU A 1 88 ? 28.584 -25.364 7.769 1.00 44.03 88 GLU A N 1
ATOM 662 C CA . GLU A 1 88 ? 28.396 -25.912 9.121 1.00 44.03 88 GLU A CA 1
ATOM 663 C C . GLU A 1 88 ? 27.045 -25.480 9.722 1.00 44.03 88 GLU A C 1
ATOM 665 O O . GLU A 1 88 ? 26.877 -24.389 10.252 1.00 44.03 88 GLU A O 1
ATOM 670 N N . GLN A 1 89 ? 26.082 -26.385 9.523 1.00 42.97 89 GLN A N 1
ATOM 671 C CA . GLN A 1 89 ? 25.098 -26.939 10.465 1.00 42.97 89 GLN A CA 1
ATOM 672 C C . GLN A 1 89 ? 24.206 -26.017 11.324 1.00 42.97 89 GLN A C 1
ATOM 674 O O . GLN A 1 89 ? 24.624 -25.297 12.221 1.00 42.97 89 GLN A O 1
ATOM 679 N N . GLU A 1 90 ? 22.907 -26.208 11.090 1.00 45.75 90 GLU A N 1
ATOM 680 C CA . GLU A 1 90 ? 21.754 -25.837 11.907 1.00 45.75 90 GLU A CA 1
ATOM 681 C C . GLU A 1 90 ? 21.853 -26.453 13.321 1.00 45.75 90 GLU A C 1
ATOM 683 O O . GLU A 1 90 ? 21.698 -27.665 13.485 1.00 45.75 90 GLU A O 1
ATOM 688 N N . GLU A 1 91 ? 22.101 -25.642 14.358 1.00 39.72 91 GLU A N 1
ATOM 689 C CA . GLU A 1 91 ? 21.921 -26.087 15.746 1.00 39.72 91 GLU A CA 1
ATOM 690 C C . GLU A 1 91 ? 20.471 -25.845 16.177 1.00 39.72 91 GLU A C 1
ATOM 692 O O . GLU A 1 91 ? 20.058 -24.759 16.585 1.00 39.72 91 GLU A O 1
ATOM 697 N N . HIS A 1 92 ? 19.689 -26.912 16.066 1.00 36.72 92 HIS A N 1
ATOM 698 C CA . HIS A 1 92 ? 18.388 -27.060 16.689 1.00 36.72 92 HIS A CA 1
ATOM 699 C C . HIS A 1 92 ? 18.587 -27.174 18.213 1.00 36.72 92 HIS A C 1
ATOM 701 O O . HIS A 1 92 ? 19.031 -28.211 18.705 1.00 36.72 92 HIS A O 1
ATOM 707 N N . ALA A 1 93 ? 18.218 -26.147 18.979 1.00 42.06 93 ALA A N 1
ATOM 708 C CA . ALA A 1 93 ? 18.110 -26.233 20.438 1.00 42.06 93 ALA A CA 1
ATOM 709 C C . ALA A 1 93 ? 16.648 -26.003 20.878 1.00 42.06 93 ALA A C 1
ATOM 711 O O . ALA A 1 93 ? 16.037 -25.015 20.463 1.00 42.06 93 ALA A 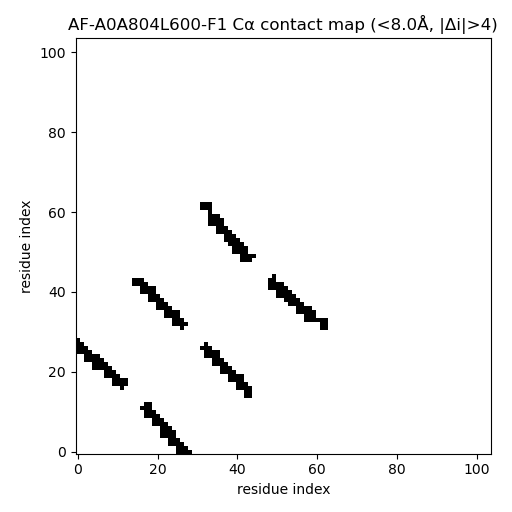O 1
ATOM 712 N N . PRO A 1 94 ? 16.042 -26.894 21.691 1.00 46.53 94 PRO A N 1
ATOM 713 C CA . PRO A 1 94 ? 14.678 -26.715 22.179 1.00 46.53 94 PRO A CA 1
ATOM 714 C C . PRO A 1 94 ? 14.622 -25.890 23.485 1.00 46.53 94 PRO A C 1
ATOM 716 O O . PRO A 1 94 ? 15.305 -26.213 24.451 1.00 46.53 94 PRO A O 1
ATOM 719 N N . GLY A 1 95 ? 13.705 -24.911 23.546 1.00 37.28 95 GLY A N 1
ATOM 720 C CA . GLY A 1 95 ? 13.119 -24.334 24.780 1.00 37.28 95 GLY A CA 1
ATOM 721 C C . GLY A 1 95 ? 13.823 -23.104 25.394 1.00 37.28 95 GLY A C 1
ATOM 722 O O . GLY A 1 95 ? 15.033 -22.976 25.252 1.00 37.28 95 GLY A O 1
ATOM 723 N N . PRO A 1 96 ? 13.093 -22.196 26.094 1.00 45.38 96 PRO A N 1
ATOM 724 C CA . PRO A 1 96 ? 12.027 -22.541 27.035 1.00 45.38 96 PRO A CA 1
ATOM 725 C C . PRO A 1 96 ? 10.629 -21.997 26.687 1.00 45.38 96 PRO A C 1
ATOM 727 O O . PRO A 1 96 ? 10.446 -20.902 26.160 1.00 45.38 96 PRO A O 1
ATOM 730 N N . THR A 1 97 ? 9.626 -22.790 27.060 1.00 48.22 97 THR A N 1
ATOM 731 C CA . THR A 1 97 ? 8.202 -22.451 27.103 1.00 48.22 97 THR A CA 1
ATOM 732 C C . THR A 1 97 ? 7.961 -21.287 28.064 1.00 48.22 97 THR A C 1
A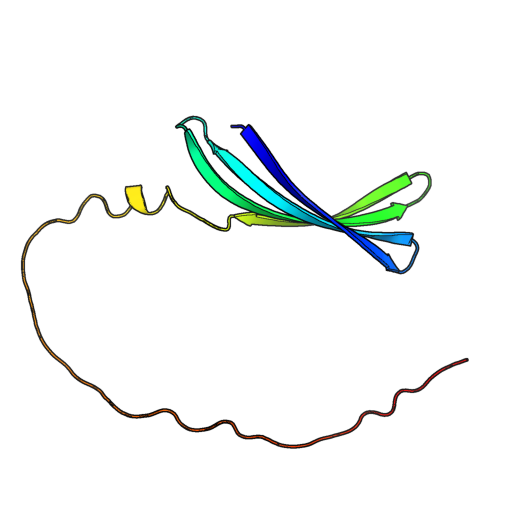TOM 734 O O . THR A 1 9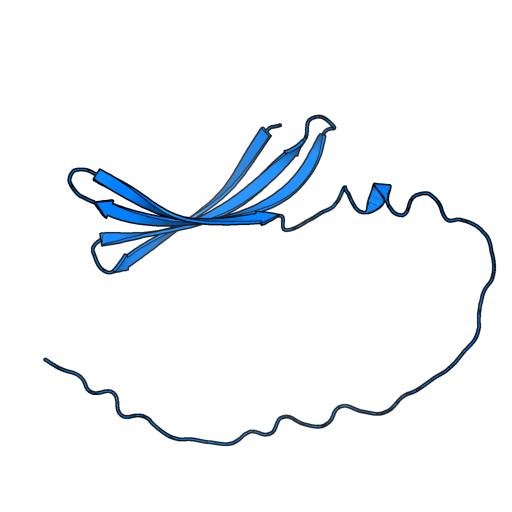7 ? 8.156 -21.430 29.270 1.00 48.22 97 THR A O 1
ATOM 737 N N . VAL A 1 98 ? 7.495 -20.150 27.551 1.00 56.00 98 VAL A N 1
ATOM 738 C CA . VAL A 1 98 ? 6.902 -19.101 28.391 1.00 56.00 98 VAL A CA 1
ATOM 739 C C . VAL A 1 98 ? 5.401 -19.400 28.490 1.00 56.00 98 VAL A C 1
ATOM 741 O O . VAL A 1 98 ? 4.758 -19.538 27.446 1.00 56.00 98 VAL A O 1
ATOM 744 N N . PRO A 1 99 ? 4.821 -19.571 29.692 1.00 49.06 99 PRO A N 1
ATOM 745 C CA . PRO A 1 99 ? 3.397 -19.838 29.818 1.00 49.06 99 PRO A CA 1
ATOM 746 C C . PRO A 1 99 ? 2.591 -18.612 29.372 1.00 49.06 99 PRO A C 1
ATOM 748 O O . PRO A 1 99 ? 2.832 -17.492 29.817 1.00 49.06 99 PRO A O 1
ATOM 751 N N . LEU A 1 100 ? 1.623 -18.850 28.485 1.00 47.38 100 LEU A N 1
ATOM 752 C CA . LEU A 1 100 ? 0.567 -17.905 28.140 1.00 47.38 100 LEU A CA 1
ATOM 753 C C . LEU A 1 100 ? -0.301 -17.675 29.381 1.0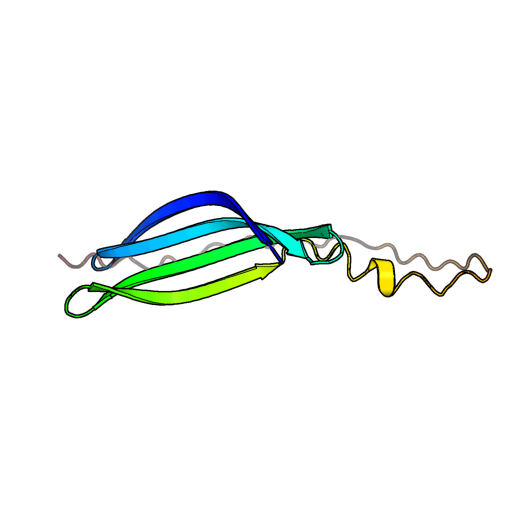0 47.38 100 LEU A C 1
ATOM 755 O O . LEU A 1 100 ? -1.111 -18.531 29.740 1.00 47.38 100 LEU A O 1
ATOM 759 N N . THR A 1 101 ? -0.154 -16.526 30.034 1.00 44.47 101 THR A N 1
ATOM 760 C CA . THR A 1 101 ? -1.152 -16.068 31.002 1.00 44.47 101 THR A CA 1
ATOM 761 C C . THR A 1 101 ? -2.337 -15.517 30.218 1.00 44.47 101 THR A C 1
ATOM 763 O O . THR A 1 101 ? -2.279 -14.426 29.656 1.00 44.47 101 THR A O 1
ATOM 766 N N . VAL A 1 102 ? -3.400 -16.312 30.140 1.00 47.38 102 VAL A N 1
ATOM 767 C CA . VAL A 1 102 ? -4.730 -15.856 29.735 1.00 47.38 102 VAL A CA 1
ATOM 768 C C . VAL A 1 102 ? -5.322 -15.123 30.935 1.00 47.38 102 VAL A C 1
ATOM 770 O O . VAL A 1 102 ? -5.658 -15.763 31.929 1.00 47.38 102 VAL A O 1
ATOM 773 N N . GLU A 1 103 ? -5.436 -13.799 30.860 1.00 54.62 103 GLU A N 1
ATOM 774 C CA . GLU A 1 103 ? -6.311 -13.054 31.766 1.00 54.62 103 GLU A CA 1
ATOM 775 C C . GLU A 1 103 ? -7.691 -12.876 31.121 1.00 54.62 103 GLU A C 1
ATOM 777 O O . GLU A 1 103 ? -7.819 -12.695 29.908 1.00 54.62 103 GLU A O 1
ATOM 782 N N . LYS A 1 104 ? -8.701 -13.055 31.969 1.00 44.88 104 LYS A N 1
ATOM 783 C CA . LYS A 1 104 ? -10.129 -13.223 31.694 1.00 44.88 104 LYS A CA 1
ATOM 784 C C . LYS A 1 104 ? -10.865 -11.888 31.666 1.00 44.88 104 LYS A C 1
ATOM 786 O O . LYS A 1 104 ? -10.551 -11.040 32.528 1.00 44.88 104 LYS A O 1
#

Foldseek 3Di:
DDKAWDDWDWDADPQRKIKIKTWIWDQDPVRFIWIKIKIWIWHDDDPDIDTPDIDIDTDDPPPPVVVVPVPDDDDDDDDDDDDDDDDDDDDDDDDDDDDDPDDD